Protein AF-A0AAV3F9W1-F1 (afdb_monomer_lite)

Organism: NCBI:txid883064

Structure (mmCIF, N/CA/C/O backbone):
data_AF-A0AAV3F9W1-F1
#
_entry.id   AF-A0AAV3F9W1-F1
#
loop_
_atom_site.group_PDB
_atom_site.id
_atom_site.type_symbol
_atom_site.label_atom_id
_atom_site.label_alt_id
_atom_site.label_comp_id
_atom_site.label_asym_id
_atom_site.label_entity_id
_atom_site.label_seq_id
_atom_site.pdbx_PDB_ins_code
_atom_site.Cartn_x
_atom_site.Cartn_y
_atom_site.Cartn_z
_atom_site.occupancy
_atom_site.B_iso_or_equiv
_atom_site.auth_seq_id
_atom_site.auth_comp_id
_atom_site.auth_asym_id
_atom_site.auth_atom_id
_atom_site.pdbx_PDB_model_num
ATOM 1 N N . MET A 1 1 ? 38.391 -24.115 -49.608 1.00 41.34 1 MET A N 1
ATOM 2 C CA . MET A 1 1 ? 37.403 -23.049 -49.326 1.00 41.34 1 MET A CA 1
ATOM 3 C C . MET A 1 1 ? 37.004 -23.143 -47.860 1.00 41.34 1 MET A C 1
ATOM 5 O O . MET A 1 1 ? 36.520 -24.190 -47.458 1.00 41.34 1 MET A O 1
ATOM 9 N N . LYS A 1 2 ? 37.294 -22.124 -47.039 1.00 36.97 2 LYS A N 1
ATOM 10 C CA . LYS A 1 2 ? 36.934 -22.119 -45.609 1.00 36.97 2 LYS A CA 1
ATOM 11 C C . LYS A 1 2 ? 35.514 -21.570 -45.460 1.00 36.97 2 LYS A C 1
ATOM 13 O O . LYS A 1 2 ? 35.265 -20.429 -45.841 1.00 36.97 2 LYS A O 1
ATOM 18 N N . ALA A 1 3 ? 34.601 -22.390 -44.948 1.00 38.97 3 ALA A N 1
ATOM 19 C CA . ALA A 1 3 ? 33.239 -21.978 -44.635 1.00 38.97 3 ALA A CA 1
ATOM 20 C C . ALA A 1 3 ? 33.272 -20.913 -43.527 1.00 38.97 3 ALA A C 1
ATOM 22 O O . ALA A 1 3 ? 33.813 -21.147 -42.447 1.00 38.97 3 ALA A O 1
ATOM 23 N N . LYS A 1 4 ? 32.727 -19.725 -43.809 1.00 41.62 4 LYS A N 1
ATOM 24 C CA . LYS A 1 4 ? 32.488 -18.696 -42.794 1.00 41.62 4 LYS A CA 1
ATOM 25 C C . LYS A 1 4 ? 31.255 -19.118 -42.000 1.00 41.62 4 LYS A C 1
ATOM 27 O O . LYS A 1 4 ? 30.137 -19.015 -42.496 1.00 41.62 4 LYS A O 1
ATOM 32 N N . ILE A 1 5 ? 31.474 -19.620 -40.789 1.00 45.00 5 ILE A N 1
ATOM 33 C CA . ILE A 1 5 ? 30.410 -19.830 -39.808 1.00 45.00 5 ILE A CA 1
ATOM 34 C C . ILE A 1 5 ? 29.921 -18.439 -39.405 1.00 45.00 5 ILE A C 1
ATOM 36 O O . ILE A 1 5 ? 30.650 -17.662 -38.792 1.00 45.00 5 ILE A O 1
ATOM 40 N N . ASN A 1 6 ? 28.708 -18.108 -39.831 1.00 45.12 6 ASN A N 1
ATOM 41 C CA . ASN A 1 6 ? 28.040 -16.861 -39.505 1.00 45.12 6 ASN A CA 1
ATOM 42 C C . ASN A 1 6 ? 27.376 -17.035 -38.130 1.00 45.12 6 ASN A C 1
ATOM 44 O O . ASN A 1 6 ? 26.173 -17.269 -38.046 1.00 45.12 6 ASN A O 1
ATOM 48 N N . ASP A 1 7 ? 28.171 -16.995 -37.056 1.00 46.53 7 ASP A N 1
ATOM 49 C CA . ASP A 1 7 ? 27.663 -16.987 -35.677 1.00 46.53 7 ASP A CA 1
ATOM 50 C C . ASP A 1 7 ? 27.104 -15.588 -35.370 1.00 46.53 7 ASP A C 1
ATOM 52 O O . ASP A 1 7 ? 27.718 -14.771 -34.686 1.00 46.53 7 ASP A O 1
ATOM 56 N N . LYS A 1 8 ? 25.936 -15.273 -35.943 1.00 46.47 8 LYS A N 1
ATOM 57 C CA . LYS A 1 8 ? 25.097 -14.191 -35.429 1.00 46.47 8 LYS A CA 1
ATOM 58 C C . LYS A 1 8 ? 24.401 -14.724 -34.183 1.00 46.47 8 LYS A C 1
ATOM 60 O O . LYS A 1 8 ? 23.230 -15.095 -34.234 1.00 46.47 8 LYS A O 1
ATOM 65 N N . ARG A 1 9 ? 25.114 -14.726 -33.053 1.00 43.22 9 ARG A N 1
ATOM 66 C CA . ARG A 1 9 ? 24.446 -14.644 -31.753 1.00 43.22 9 ARG A CA 1
ATOM 67 C C . ARG A 1 9 ? 23.691 -13.332 -31.769 1.00 43.22 9 ARG A C 1
ATOM 69 O O . ARG A 1 9 ? 24.277 -12.262 -31.633 1.00 43.22 9 ARG A O 1
ATOM 76 N N . VAL A 1 10 ? 22.397 -13.433 -32.032 1.00 46.06 10 VAL A N 1
ATOM 77 C CA . VAL A 1 10 ? 21.439 -12.382 -31.742 1.00 46.06 10 VAL A CA 1
ATOM 78 C C . VAL A 1 10 ? 21.516 -12.216 -30.231 1.00 46.06 10 VAL A C 1
ATOM 80 O O . VAL A 1 10 ? 20.933 -12.990 -29.477 1.00 46.06 10 VAL A O 1
ATOM 83 N N . SER A 1 11 ? 22.349 -11.279 -29.782 1.00 48.81 11 SER A N 1
ATOM 84 C CA . SER A 1 11 ? 22.253 -10.744 -28.438 1.00 48.81 11 SER A CA 1
ATOM 85 C C . SER A 1 11 ? 20.937 -9.989 -28.411 1.00 48.81 11 SER A C 1
ATOM 87 O O . SER A 1 11 ? 20.885 -8.800 -28.721 1.00 48.81 11 SER A O 1
ATOM 89 N N . ASP A 1 12 ? 19.865 -10.716 -28.114 1.00 47.50 12 ASP A N 1
ATOM 90 C CA . ASP A 1 12 ? 18.577 -10.151 -27.745 1.00 47.50 12 ASP A CA 1
ATOM 91 C C . ASP A 1 12 ? 18.725 -9.545 -26.344 1.00 47.50 12 ASP A C 1
ATOM 93 O O . ASP A 1 12 ? 18.158 -9.984 -25.348 1.00 47.50 12 ASP A O 1
ATOM 97 N N . THR A 1 13 ? 19.610 -8.555 -26.251 1.00 44.34 13 THR A N 1
ATOM 98 C CA . THR A 1 13 ? 19.599 -7.580 -25.182 1.00 44.34 13 THR A CA 1
ATOM 99 C C . THR A 1 13 ? 18.566 -6.566 -25.627 1.00 44.34 13 THR A C 1
ATOM 101 O O . THR A 1 13 ? 18.901 -5.464 -26.050 1.00 44.34 13 THR A O 1
ATOM 104 N N . THR A 1 14 ? 17.296 -6.977 -25.613 1.00 49.44 14 THR A N 1
ATOM 105 C CA . THR A 1 14 ? 16.193 -6.029 -25.583 1.00 49.44 14 THR A CA 1
ATOM 106 C C . THR A 1 14 ? 16.534 -5.112 -24.418 1.00 49.44 14 THR A C 1
ATOM 108 O O . THR A 1 14 ? 16.626 -5.579 -23.277 1.00 49.44 14 THR A O 1
ATOM 111 N N . GLU A 1 15 ? 16.881 -3.861 -24.712 1.00 48.53 15 GLU A N 1
ATOM 112 C CA . GLU A 1 15 ? 17.123 -2.835 -23.710 1.00 48.53 15 GLU A CA 1
ATOM 113 C C . GLU A 1 15 ? 15.870 -2.812 -22.840 1.00 48.53 15 GLU A C 1
ATOM 115 O O . GLU A 1 15 ? 14.829 -2.303 -23.245 1.00 48.53 15 GLU A O 1
ATOM 120 N N . ARG A 1 16 ? 15.909 -3.504 -21.694 1.00 52.09 16 ARG A N 1
ATOM 121 C CA . ARG A 1 16 ? 14.802 -3.486 -20.748 1.00 52.09 16 ARG A CA 1
ATOM 122 C C . ARG A 1 16 ? 14.724 -2.042 -20.311 1.00 52.09 16 ARG A C 1
ATOM 124 O O . ARG A 1 16 ? 15.610 -1.601 -19.575 1.00 52.09 16 ARG A O 1
ATOM 131 N N . GLU A 1 17 ? 13.730 -1.326 -20.826 1.00 51.72 17 GLU A N 1
ATOM 132 C CA . GLU A 1 17 ? 13.435 0.039 -20.426 1.00 51.72 17 GLU A CA 1
ATOM 133 C C . GLU A 1 17 ? 13.555 0.103 -18.907 1.00 51.72 17 GLU A C 1
ATOM 135 O O . GLU A 1 17 ? 12.944 -0.684 -18.174 1.00 51.72 17 GLU A O 1
ATOM 140 N N . VAL A 1 18 ? 14.457 0.965 -18.435 1.00 56.22 18 VAL A N 1
ATOM 141 C CA . VAL A 1 18 ? 14.699 1.147 -17.009 1.00 56.22 18 VAL A CA 1
ATOM 142 C C . VAL A 1 18 ? 13.473 1.857 -16.467 1.00 56.22 18 VAL A C 1
ATOM 144 O O . VAL A 1 18 ? 13.403 3.081 -16.445 1.00 56.22 18 VAL A O 1
ATOM 147 N N . PHE A 1 19 ? 12.471 1.075 -16.086 1.00 68.75 19 PHE A N 1
ATOM 148 C CA . PHE A 1 19 ? 11.196 1.628 -15.684 1.00 68.75 19 PHE A CA 1
ATOM 149 C C . PHE A 1 19 ? 11.230 1.978 -14.198 1.00 68.75 19 PHE A C 1
ATOM 151 O O . PHE A 1 19 ? 10.992 1.148 -13.313 1.00 68.75 19 PHE A O 1
ATOM 158 N N . THR A 1 20 ? 11.591 3.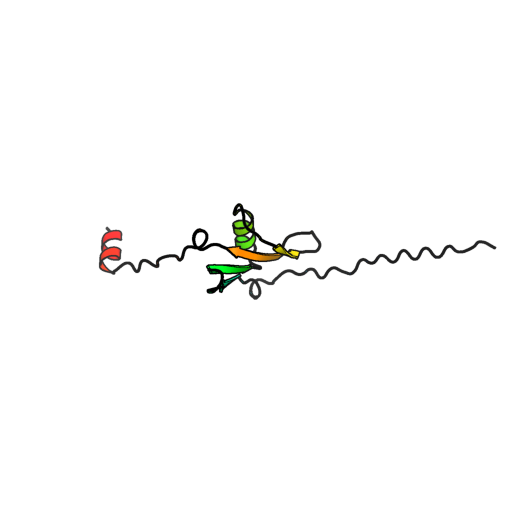231 -13.945 1.00 80.69 20 THR A N 1
ATOM 159 C CA . THR A 1 20 ? 11.583 3.884 -12.639 1.00 80.69 20 THR A CA 1
ATOM 160 C C . THR A 1 20 ? 10.650 5.080 -12.704 1.00 80.69 20 THR A C 1
ATOM 162 O O . THR A 1 20 ? 10.759 5.899 -13.608 1.00 80.69 20 THR A O 1
ATOM 165 N N . TYR A 1 21 ? 9.776 5.197 -11.711 1.00 86.62 21 TYR A N 1
ATOM 166 C CA . TYR A 1 21 ? 8.917 6.361 -11.545 1.00 86.62 21 TYR A CA 1
ATOM 167 C C . TYR A 1 21 ? 9.754 7.556 -11.080 1.00 86.62 21 TYR A C 1
ATOM 169 O O . TYR A 1 21 ? 10.539 7.436 -10.127 1.00 86.62 21 TYR A O 1
ATOM 177 N N . SER A 1 22 ? 9.583 8.702 -11.734 1.00 90.94 22 SER A N 1
ATOM 178 C CA . SER A 1 22 ? 10.040 9.988 -11.203 1.00 90.94 22 SER A CA 1
ATOM 179 C C . SER A 1 22 ? 9.331 10.305 -9.880 1.00 90.94 22 SER A C 1
ATOM 181 O O . SER A 1 22 ? 8.378 9.628 -9.496 1.00 90.94 22 SER A O 1
ATOM 183 N N . GLU A 1 23 ? 9.812 11.301 -9.132 1.00 89.94 23 GLU A N 1
ATOM 184 C CA . GLU A 1 23 ? 9.222 11.625 -7.825 1.00 89.94 23 GLU A CA 1
ATOM 185 C C . GLU A 1 23 ? 7.739 12.004 -7.936 1.00 89.94 23 GLU A C 1
ATOM 187 O O . GLU A 1 23 ? 6.940 11.543 -7.127 1.00 89.94 23 GLU A O 1
ATOM 192 N N . ASP A 1 24 ? 7.370 12.740 -8.985 1.00 92.69 24 ASP A N 1
ATOM 193 C CA . ASP A 1 24 ? 5.995 13.193 -9.218 1.00 92.69 24 ASP A CA 1
ATOM 194 C C . ASP A 1 24 ? 5.061 12.065 -9.689 1.00 92.69 24 ASP A C 1
ATOM 196 O O . ASP A 1 24 ? 3.851 12.134 -9.490 1.00 92.69 24 ASP A O 1
ATOM 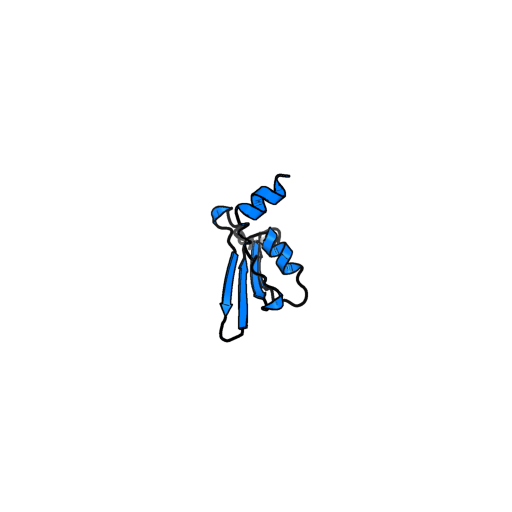200 N N . GLU A 1 25 ? 5.605 11.003 -10.289 1.00 92.50 25 GLU A N 1
ATOM 201 C CA . GLU A 1 25 ? 4.833 9.832 -10.731 1.00 92.50 25 GLU A CA 1
ATOM 202 C C . GLU A 1 25 ? 4.677 8.770 -9.632 1.00 92.50 25 GLU A C 1
ATOM 204 O O . GLU A 1 25 ? 3.932 7.796 -9.789 1.00 92.50 25 GLU A O 1
ATOM 209 N N . LYS A 1 26 ? 5.413 8.897 -8.521 1.00 94.56 26 LYS A N 1
ATOM 210 C CA . LYS A 1 26 ? 5.291 7.963 -7.402 1.00 94.56 26 LYS A CA 1
ATOM 211 C C . LYS A 1 26 ? 3.976 8.199 -6.687 1.00 94.56 26 LYS A C 1
ATOM 213 O O . LYS A 1 26 ? 3.764 9.220 -6.042 1.00 94.56 26 LYS A O 1
ATOM 218 N N . GLU A 1 27 ? 3.128 7.183 -6.690 1.00 96.81 27 GLU A N 1
ATOM 219 C CA . GLU A 1 27 ? 1.832 7.261 -6.037 1.00 96.81 27 GLU A CA 1
ATOM 220 C C . GLU A 1 27 ? 1.475 5.948 -5.333 1.00 96.81 27 GLU A C 1
ATOM 222 O O . GLU A 1 27 ? 2.132 4.904 -5.439 1.00 96.81 27 GLU A O 1
ATOM 227 N N . THR A 1 28 ? 0.436 6.015 -4.510 1.00 96.62 28 THR A N 1
ATOM 228 C CA . THR A 1 28 ? -0.139 4.851 -3.843 1.00 96.62 28 THR A CA 1
ATOM 229 C C . THR A 1 28 ? -1.643 4.944 -3.924 1.00 96.62 28 THR A C 1
ATOM 231 O O . THR A 1 28 ? -2.235 5.902 -3.438 1.00 96.62 28 THR A O 1
ATOM 234 N N . ILE A 1 29 ? -2.246 3.917 -4.508 1.00 96.50 29 ILE A N 1
ATOM 235 C CA . ILE A 1 29 ? -3.682 3.826 -4.723 1.00 96.50 29 ILE A CA 1
ATOM 236 C C . ILE A 1 29 ? -4.230 2.750 -3.790 1.00 96.50 29 ILE A C 1
ATOM 238 O O . ILE A 1 29 ? -3.754 1.611 -3.776 1.00 96.50 29 ILE A O 1
ATOM 242 N N . LEU A 1 30 ? -5.242 3.127 -3.010 1.00 94.81 30 LEU A N 1
ATOM 243 C CA . LEU A 1 30 ? -5.989 2.246 -2.119 1.00 94.81 30 LEU A CA 1
ATOM 244 C C . LEU A 1 30 ? -7.468 2.314 -2.488 1.00 94.81 30 LEU A C 1
ATOM 246 O O . LEU A 1 30 ? -8.149 3.285 -2.171 1.00 94.81 30 LEU A O 1
ATOM 250 N N . ASN A 1 31 ? -7.969 1.260 -3.126 1.00 95.88 31 ASN A N 1
ATOM 251 C CA . ASN A 1 31 ? -9.357 1.172 -3.569 1.00 95.88 31 ASN A CA 1
ATOM 252 C C . ASN A 1 31 ? -10.095 0.112 -2.756 1.00 95.88 31 ASN A C 1
ATOM 254 O O . ASN A 1 31 ? -9.737 -1.067 -2.797 1.00 95.88 31 ASN A O 1
ATOM 258 N N . PHE A 1 32 ? -11.138 0.507 -2.029 1.00 95.44 32 PHE A N 1
ATOM 259 C CA . PHE A 1 32 ? -11.944 -0.447 -1.276 1.00 95.44 32 PHE A CA 1
ATOM 260 C C . PHE A 1 32 ? -12.916 -1.196 -2.193 1.00 95.44 32 PHE A C 1
ATOM 262 O O . PHE A 1 32 ? -13.832 -0.607 -2.766 1.00 95.44 32 PHE A O 1
ATOM 269 N N . ASP A 1 33 ? -12.748 -2.512 -2.295 1.00 95.25 33 ASP A N 1
ATOM 270 C CA . ASP A 1 33 ? -13.715 -3.406 -2.922 1.00 95.25 33 ASP A CA 1
ATOM 271 C C . ASP A 1 33 ? -14.810 -3.754 -1.910 1.00 95.25 33 ASP A C 1
ATOM 273 O O . ASP A 1 33 ? -14.645 -4.604 -1.027 1.00 95.25 33 ASP A O 1
ATOM 277 N N . TYR A 1 34 ? -15.962 -3.099 -2.057 1.00 95.56 34 TYR A N 1
ATOM 278 C CA . TYR A 1 34 ? -17.103 -3.308 -1.173 1.00 95.56 34 TYR A CA 1
ATOM 279 C C . TYR A 1 34 ? -17.674 -4.730 -1.243 1.00 95.56 34 TYR A C 1
ATOM 281 O O . TYR A 1 34 ? -18.209 -5.210 -0.239 1.00 95.56 34 TYR A O 1
ATOM 289 N N . ARG A 1 35 ? -17.582 -5.402 -2.398 1.00 96.56 35 ARG A N 1
ATOM 290 C CA . ARG A 1 35 ? -18.141 -6.744 -2.602 1.00 96.56 35 ARG A CA 1
ATOM 291 C C . ARG A 1 35 ? -17.319 -7.782 -1.850 1.00 96.56 35 ARG A C 1
ATOM 293 O O . ARG A 1 35 ? -17.884 -8.597 -1.129 1.00 96.56 35 ARG A O 1
ATOM 300 N N . ASN A 1 36 ? -15.999 -7.719 -1.995 1.00 93.56 36 ASN A N 1
ATOM 301 C CA . ASN A 1 36 ? -15.079 -8.683 -1.391 1.00 93.56 36 ASN A CA 1
ATOM 302 C C . ASN A 1 36 ? -14.574 -8.259 -0.001 1.00 93.56 36 ASN A C 1
ATOM 304 O O . ASN A 1 36 ? -13.904 -9.042 0.668 1.00 93.56 36 ASN A O 1
ATOM 308 N N . LYS A 1 37 ? -14.903 -7.039 0.451 1.00 93.69 37 LYS A N 1
ATOM 309 C CA . LYS A 1 37 ? -14.465 -6.452 1.732 1.00 93.69 37 LYS A CA 1
ATOM 310 C C . LYS A 1 37 ? -12.940 -6.410 1.881 1.00 93.69 37 LYS A C 1
ATOM 312 O O . LYS A 1 37 ? -12.402 -6.630 2.967 1.00 93.69 37 LYS A O 1
ATOM 317 N N . VAL A 1 38 ? -12.246 -6.096 0.791 1.00 94.19 38 VAL A N 1
ATOM 318 C CA . VAL A 1 38 ? -10.781 -5.977 0.742 1.00 94.19 38 VAL A CA 1
ATOM 319 C C . VAL A 1 38 ? -10.365 -4.623 0.187 1.00 94.19 38 VAL A C 1
ATOM 321 O O . VAL A 1 38 ? -11.112 -3.971 -0.535 1.00 94.19 38 VAL A O 1
ATOM 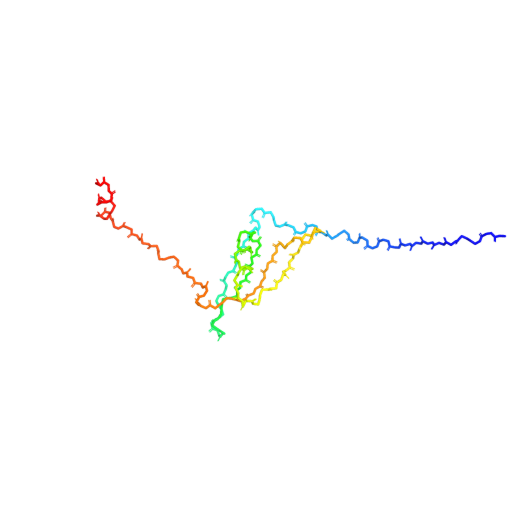324 N N . TRP A 1 39 ? -9.150 -4.206 0.510 1.00 95.00 39 TRP A N 1
ATOM 325 C CA . TRP A 1 39 ? -8.508 -3.040 -0.079 1.00 95.00 39 TRP A CA 1
ATOM 326 C C . TRP A 1 39 ? -7.579 -3.491 -1.195 1.00 95.00 39 TRP A C 1
ATOM 328 O O . TRP A 1 39 ? -6.582 -4.160 -0.932 1.00 95.00 39 TRP A O 1
ATOM 338 N N . ASN A 1 40 ? -7.892 -3.121 -2.430 1.00 95.06 40 ASN A N 1
ATOM 339 C CA . ASN A 1 40 ? -6.987 -3.279 -3.556 1.00 95.06 40 ASN A CA 1
ATOM 340 C C . ASN A 1 40 ? -5.910 -2.203 -3.465 1.00 95.06 40 ASN A C 1
ATOM 342 O O . ASN A 1 40 ? -6.214 -1.012 -3.389 1.00 95.06 40 ASN A O 1
ATOM 346 N N . VAL A 1 41 ? -4.658 -2.641 -3.455 1.00 95.44 41 VAL A N 1
ATOM 347 C CA . VAL A 1 41 ? -3.493 -1.779 -3.292 1.00 95.44 41 VAL A CA 1
ATOM 348 C C . VAL A 1 41 ? -2.654 -1.838 -4.542 1.00 95.44 41 VAL A C 1
ATOM 350 O O . VAL A 1 41 ? -2.344 -2.922 -5.040 1.00 95.44 41 VAL A O 1
ATOM 353 N N . TRP A 1 42 ? -2.220 -0.672 -4.987 1.00 96.50 42 TRP A N 1
ATOM 354 C CA . TRP A 1 42 ? -1.129 -0.524 -5.929 1.00 96.50 42 TRP A CA 1
ATOM 355 C C . TRP A 1 42 ? -0.195 0.573 -5.422 1.00 96.50 42 TRP A C 1
ATOM 357 O O . TRP A 1 42 ? -0.653 1.580 -4.881 1.00 96.50 42 TRP A O 1
ATOM 367 N N . THR A 1 43 ? 1.116 0.376 -5.537 1.00 96.69 43 THR A N 1
ATOM 368 C CA . THR A 1 43 ? 2.082 1.408 -5.150 1.00 96.69 43 THR A CA 1
ATOM 369 C C . THR A 1 43 ? 3.374 1.304 -5.942 1.00 96.69 43 THR A C 1
ATOM 371 O O . THR A 1 43 ? 3.904 0.207 -6.139 1.00 96.69 43 THR A O 1
ATOM 374 N N . SER A 1 44 ? 3.892 2.464 -6.335 1.00 96.00 44 SER A N 1
ATOM 375 C CA . SER A 1 44 ? 5.252 2.667 -6.841 1.00 96.00 44 SER A CA 1
ATOM 376 C C . SER A 1 44 ? 6.177 3.329 -5.809 1.00 96.00 44 SER A C 1
ATOM 378 O O . SER A 1 44 ? 7.366 3.525 -6.055 1.00 96.00 44 SER A O 1
ATOM 380 N 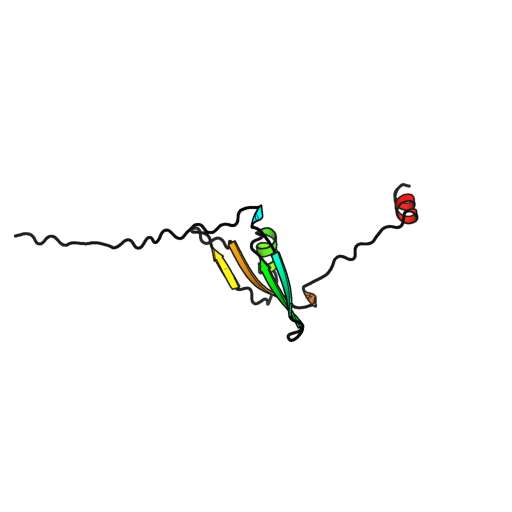N . VAL A 1 45 ? 5.660 3.655 -4.618 1.00 95.88 45 VAL A N 1
ATOM 381 C CA . VAL A 1 45 ? 6.404 4.361 -3.566 1.00 95.88 45 VAL A CA 1
ATOM 382 C C . VAL A 1 45 ? 7.338 3.384 -2.829 1.00 95.88 45 VAL A C 1
ATOM 384 O O . VAL A 1 45 ? 6.855 2.476 -2.140 1.00 95.88 45 VAL A O 1
ATOM 387 N N . PRO A 1 46 ? 8.676 3.574 -2.861 1.00 93.94 46 PRO A N 1
ATOM 388 C CA . PRO A 1 46 ? 9.633 2.596 -2.323 1.00 93.94 46 PRO A CA 1
ATOM 389 C C . PRO A 1 46 ? 9.459 2.277 -0.831 1.00 93.94 46 PRO A C 1
ATOM 391 O O . PRO A 1 46 ? 9.585 1.126 -0.395 1.00 93.94 46 PRO A O 1
ATOM 394 N N . THR A 1 47 ? 9.133 3.289 -0.025 1.00 95.19 47 THR A N 1
ATOM 395 C CA . THR A 1 47 ? 8.919 3.120 1.420 1.00 95.19 47 THR A CA 1
ATOM 396 C C . THR A 1 47 ? 7.658 2.305 1.714 1.00 95.19 47 THR A C 1
ATOM 398 O O . THR A 1 47 ? 7.643 1.524 2.669 1.00 95.19 47 THR A O 1
ATOM 401 N N . HIS A 1 48 ? 6.617 2.431 0.886 1.00 94.88 48 HIS A N 1
ATOM 402 C CA . HIS A 1 48 ? 5.387 1.651 0.998 1.00 94.88 48 HIS A CA 1
ATOM 403 C C . HIS A 1 48 ? 5.605 0.215 0.529 1.00 94.88 48 HIS A C 1
ATOM 405 O O . HIS A 1 48 ? 5.243 -0.702 1.263 1.00 94.88 48 HIS A O 1
ATOM 411 N N . ILE A 1 49 ? 6.289 0.008 -0.603 1.00 94.75 49 ILE A N 1
ATOM 412 C CA . ILE A 1 49 ? 6.692 -1.324 -1.087 1.00 94.75 49 ILE A CA 1
ATOM 413 C C . ILE A 1 49 ? 7.417 -2.090 0.026 1.00 94.75 49 ILE A C 1
ATOM 415 O O . ILE A 1 49 ? 7.022 -3.195 0.395 1.00 94.75 49 ILE A O 1
ATOM 419 N N . THR A 1 50 ? 8.420 -1.459 0.641 1.00 93.25 50 THR A N 1
ATOM 420 C CA . THR A 1 50 ? 9.206 -2.067 1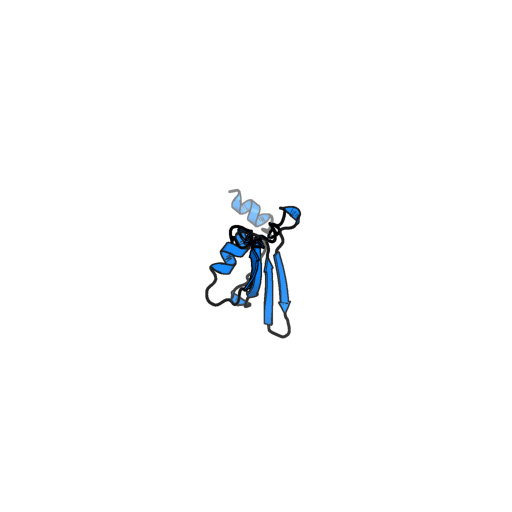.723 1.00 93.25 50 THR A CA 1
ATOM 421 C C . THR A 1 50 ? 8.344 -2.457 2.927 1.00 93.25 50 THR A C 1
ATOM 423 O O . THR A 1 50 ? 8.557 -3.512 3.523 1.00 93.25 50 THR A O 1
ATOM 426 N N . LYS A 1 51 ? 7.374 -1.621 3.318 1.00 92.19 51 LYS A N 1
ATOM 427 C CA . LYS A 1 51 ? 6.461 -1.917 4.436 1.00 92.19 51 LYS A CA 1
ATOM 428 C C . LYS A 1 51 ? 5.496 -3.050 4.093 1.00 92.19 51 LYS A C 1
ATOM 430 O O . LYS A 1 51 ? 5.306 -3.946 4.909 1.00 92.19 51 LYS A O 1
ATOM 435 N N . LEU A 1 52 ? 4.912 -3.019 2.899 1.00 92.56 52 LEU A N 1
ATOM 436 C CA . LEU A 1 52 ? 3.907 -3.984 2.460 1.00 92.56 52 LEU A CA 1
ATOM 437 C C . LEU A 1 52 ? 4.499 -5.382 2.267 1.00 92.56 52 LEU A C 1
ATOM 439 O O . LEU A 1 52 ? 3.885 -6.354 2.697 1.00 92.56 52 LEU A O 1
ATOM 443 N N . LEU A 1 53 ? 5.717 -5.490 1.729 1.00 89.50 53 LEU A N 1
ATOM 444 C CA . LEU A 1 53 ? 6.421 -6.771 1.590 1.00 89.50 53 LEU A CA 1
ATOM 445 C C . LEU A 1 53 ? 6.810 -7.403 2.938 1.00 89.50 53 LEU A C 1
ATOM 447 O O . LEU A 1 53 ? 7.004 -8.613 3.015 1.00 89.50 53 LEU A O 1
ATOM 451 N N . LYS A 1 54 ? 6.903 -6.612 4.016 1.00 90.44 54 LYS A N 1
ATOM 452 C CA . LYS A 1 54 ? 7.135 -7.128 5.378 1.00 90.44 54 LYS A CA 1
ATOM 453 C C . LYS A 1 54 ? 5.873 -7.697 6.026 1.00 90.44 54 LYS A C 1
ATOM 455 O O . LYS A 1 54 ? 5.974 -8.383 7.046 1.00 90.44 54 LYS A O 1
ATOM 460 N N . LEU A 1 55 ? 4.690 -7.406 5.483 1.00 86.88 55 LEU A N 1
ATOM 461 C CA . LEU A 1 55 ? 3.443 -7.946 6.010 1.00 86.88 55 LEU A CA 1
ATOM 462 C C . LEU A 1 55 ? 3.362 -9.442 5.690 1.00 86.88 55 LEU A C 1
ATOM 464 O O . LEU A 1 55 ? 3.401 -9.854 4.533 1.00 86.88 55 LEU A O 1
ATOM 468 N N . LYS A 1 56 ? 3.222 -10.267 6.730 1.00 72.69 56 LYS A N 1
ATOM 469 C CA . LYS A 1 56 ? 3.031 -11.712 6.571 1.00 72.69 56 LYS A CA 1
ATOM 470 C C . LYS A 1 56 ? 1.657 -11.999 5.944 1.00 72.69 56 LYS A C 1
ATOM 472 O O . LYS A 1 56 ? 0.679 -11.337 6.285 1.00 72.69 56 LYS A O 1
ATOM 477 N N . ASN A 1 57 ? 1.586 -13.033 5.101 1.00 68.44 57 ASN A N 1
ATOM 478 C CA . ASN A 1 57 ? 0.352 -13.605 4.533 1.00 68.44 57 ASN A CA 1
ATOM 479 C C . ASN A 1 57 ? -0.429 -12.717 3.542 1.00 68.44 57 ASN A C 1
ATOM 481 O O . ASN A 1 57 ? -1.654 -12.819 3.478 1.00 68.44 57 ASN A O 1
ATOM 485 N N . ASN A 1 58 ? 0.253 -11.878 2.757 1.00 70.56 58 ASN A N 1
ATOM 486 C CA . ASN A 1 58 ? -0.390 -11.065 1.722 1.00 70.56 58 ASN A CA 1
ATOM 487 C C . ASN A 1 58 ? -0.013 -11.502 0.306 1.00 70.56 58 ASN A C 1
ATOM 489 O O . ASN A 1 58 ? 1.133 -11.847 0.026 1.00 70.56 58 ASN A O 1
ATOM 493 N N . ASN A 1 59 ? -0.986 -11.411 -0.598 1.00 79.56 59 ASN A N 1
ATOM 494 C CA . ASN A 1 59 ? -0.840 -11.747 -2.012 1.00 79.56 59 ASN A CA 1
ATOM 495 C C . ASN A 1 59 ? -0.349 -10.524 -2.799 1.00 79.56 59 ASN A C 1
ATOM 497 O O . ASN A 1 59 ? -1.082 -9.972 -3.622 1.00 79.56 59 ASN A O 1
ATOM 501 N N . PHE A 1 60 ? 0.865 -10.055 -2.500 1.00 89.81 60 PHE A N 1
ATOM 502 C CA . PHE A 1 60 ? 1.497 -9.002 -3.292 1.00 89.81 60 PHE A CA 1
ATOM 503 C C . PHE A 1 60 ? 2.209 -9.595 -4.502 1.00 89.81 60 PHE A C 1
ATOM 505 O O . PHE A 1 60 ? 2.997 -10.530 -4.392 1.00 89.81 60 PHE A O 1
ATOM 512 N N . ILE A 1 61 ? 1.927 -9.016 -5.660 1.00 91.75 61 ILE A N 1
ATOM 513 C CA . ILE A 1 61 ? 2.516 -9.353 -6.945 1.00 91.75 61 ILE A CA 1
ATOM 514 C C . ILE A 1 61 ? 3.386 -8.171 -7.359 1.00 91.75 61 ILE A C 1
ATOM 516 O O . ILE A 1 61 ? 2.951 -7.017 -7.301 1.00 91.75 61 ILE A O 1
ATOM 520 N N . VAL A 1 62 ? 4.612 -8.462 -7.780 1.00 91.06 62 VAL A N 1
ATOM 521 C CA . VAL A 1 62 ? 5.510 -7.466 -8.367 1.00 91.06 62 VAL A CA 1
ATOM 522 C C . VAL A 1 62 ? 4.922 -7.004 -9.699 1.00 91.06 62 VAL A C 1
ATOM 524 O O . VAL A 1 62 ? 4.592 -7.829 -10.547 1.00 91.06 62 VAL A O 1
ATOM 527 N N . GLY A 1 63 ? 4.746 -5.694 -9.861 1.00 86.38 63 GLY A N 1
ATOM 528 C CA . GLY A 1 63 ? 4.258 -5.098 -11.102 1.00 86.38 63 GLY A CA 1
ATOM 529 C C . GLY A 1 63 ? 5.397 -4.882 -12.090 1.00 86.38 63 GLY A C 1
ATOM 530 O O . GLY A 1 63 ? 5.419 -5.480 -13.161 1.00 86.38 63 GLY A O 1
ATOM 531 N N . THR A 1 64 ? 6.359 -4.051 -11.700 1.00 87.00 64 THR A N 1
ATOM 532 C CA . THR A 1 64 ? 7.501 -3.646 -12.529 1.00 87.00 64 THR A CA 1
ATOM 533 C C . THR A 1 64 ? 8.807 -3.769 -11.750 1.00 87.00 64 THR A C 1
ATOM 535 O O . THR A 1 64 ? 8.822 -3.699 -10.515 1.00 87.00 64 THR A O 1
ATOM 538 N N . VAL A 1 65 ? 9.909 -3.960 -12.476 1.00 87.31 65 VAL A N 1
ATOM 539 C CA . VAL A 1 65 ? 11.266 -4.061 -11.926 1.00 87.31 65 VAL A CA 1
ATOM 540 C C . VAL A 1 65 ? 12.246 -3.233 -12.751 1.00 87.31 65 VAL A C 1
ATOM 542 O O . VAL A 1 65 ? 12.029 -3.014 -13.941 1.00 87.31 65 VAL A O 1
ATOM 545 N N . THR A 1 66 ? 13.346 -2.808 -12.136 1.00 86.31 66 THR A N 1
ATOM 546 C CA . THR A 1 66 ? 14.491 -2.228 -12.842 1.00 86.31 66 THR A CA 1
ATOM 547 C C . THR A 1 66 ? 15.276 -3.302 -13.601 1.00 86.31 66 THR A C 1
ATOM 549 O O . THR A 1 66 ? 15.140 -4.506 -13.369 1.00 86.31 66 THR A O 1
ATOM 552 N N . ASN A 1 67 ? 16.205 -2.861 -14.447 1.00 79.62 67 ASN A N 1
ATOM 553 C CA . ASN A 1 67 ? 17.223 -3.711 -15.069 1.00 79.62 67 ASN A CA 1
ATOM 554 C C . ASN A 1 67 ? 18.120 -4.455 -14.055 1.00 79.62 67 ASN A C 1
ATOM 556 O O . ASN A 1 67 ? 18.597 -5.547 -14.352 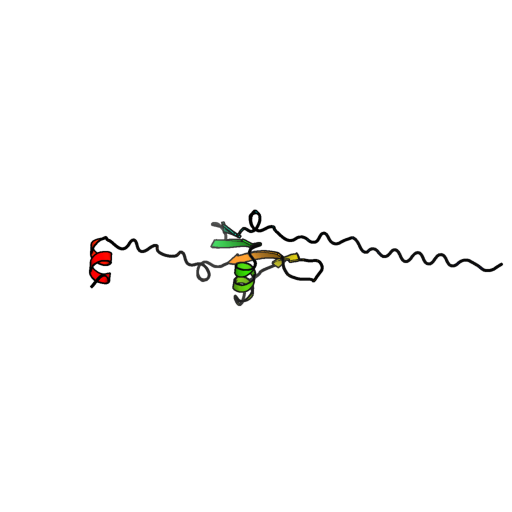1.00 79.62 67 ASN A O 1
ATOM 560 N N . THR A 1 68 ? 18.320 -3.895 -12.859 1.00 83.88 68 THR A N 1
ATOM 561 C CA . THR A 1 68 ? 19.047 -4.525 -11.744 1.00 83.88 68 THR A CA 1
ATOM 562 C C . THR A 1 68 ? 18.190 -5.503 -10.932 1.00 83.88 68 THR A C 1
ATOM 564 O O . THR A 1 68 ? 18.690 -6.113 -9.990 1.00 83.88 68 THR A O 1
ATOM 567 N N . GLY A 1 69 ? 16.910 -5.670 -11.285 1.00 83.00 69 GLY A N 1
ATOM 568 C CA . GLY A 1 69 ? 15.970 -6.550 -10.590 1.00 83.00 69 GLY A CA 1
ATOM 569 C C . GLY A 1 69 ? 15.337 -5.934 -9.340 1.00 83.00 69 GLY A C 1
ATOM 570 O O . GLY A 1 69 ? 14.670 -6.641 -8.585 1.00 83.00 69 GLY A O 1
ATOM 571 N N . ALA A 1 70 ? 15.518 -4.632 -9.103 1.00 88.44 70 ALA A N 1
ATOM 572 C CA . ALA A 1 70 ? 14.871 -3.942 -7.995 1.00 88.44 70 ALA A CA 1
ATOM 573 C C . ALA A 1 70 ? 13.386 -3.709 -8.306 1.00 88.44 70 ALA A C 1
ATOM 575 O O . ALA A 1 70 ? 13.032 -3.278 -9.399 1.00 88.44 70 ALA A O 1
ATOM 576 N N . ILE A 1 71 ? 12.510 -3.981 -7.341 1.00 91.75 71 ILE A N 1
ATOM 577 C CA . ILE A 1 71 ? 11.060 -3.806 -7.491 1.00 91.75 71 ILE A CA 1
ATOM 578 C C . ILE A 1 71 ? 10.726 -2.313 -7.569 1.00 91.75 71 ILE A C 1
ATOM 580 O O . ILE A 1 71 ? 11.085 -1.560 -6.664 1.00 91.75 71 ILE A O 1
ATOM 584 N N . THR A 1 72 ? 10.000 -1.899 -8.611 1.00 93.50 72 THR A N 1
ATOM 585 C CA . THR A 1 72 ? 9.557 -0.504 -8.795 1.00 93.50 72 THR A CA 1
ATOM 586 C C . THR A 1 72 ? 8.062 -0.308 -8.596 1.00 93.50 72 THR A C 1
ATOM 588 O O . THR A 1 72 ? 7.633 0.809 -8.332 1.00 93.50 72 THR A O 1
ATOM 591 N N . SER A 1 73 ? 7.265 -1.377 -8.632 1.00 95.56 73 SER A N 1
ATOM 592 C CA . SER A 1 73 ? 5.870 -1.334 -8.189 1.00 95.56 73 SER A CA 1
ATOM 593 C C . SER A 1 73 ? 5.383 -2.689 -7.688 1.00 95.56 73 SER A C 1
ATOM 595 O O . SER A 1 73 ? 5.886 -3.744 -8.089 1.00 95.56 73 SER A O 1
ATOM 597 N N . ILE A 1 74 ? 4.370 -2.668 -6.824 1.00 95.56 74 ILE A N 1
ATOM 598 C CA . ILE A 1 74 ? 3.637 -3.864 -6.400 1.00 95.56 74 ILE A CA 1
ATOM 599 C C . ILE A 1 74 ? 2.133 -3.616 -6.453 1.00 95.56 74 ILE A C 1
ATOM 601 O O . ILE A 1 74 ? 1.665 -2.485 -6.307 1.00 95.56 74 ILE A O 1
ATOM 605 N N . LYS A 1 75 ? 1.370 -4.699 -6.590 1.00 95.88 75 LYS A N 1
ATOM 606 C CA . LYS A 1 75 ? -0.085 -4.706 -6.432 1.00 95.88 75 LYS A CA 1
ATOM 607 C C . LYS A 1 75 ? -0.539 -5.878 -5.583 1.00 95.88 75 LYS A C 1
ATOM 609 O O . LYS A 1 75 ? 0.104 -6.921 -5.583 1.00 95.88 75 LYS A O 1
ATOM 614 N N . GLY A 1 76 ? -1.644 -5.737 -4.874 1.00 94.38 76 GLY A N 1
ATOM 615 C CA . GLY A 1 76 ? -2.183 -6.820 -4.061 1.00 94.38 76 GLY A CA 1
ATOM 616 C C . GLY A 1 76 ? -3.431 -6.405 -3.308 1.00 94.38 76 GLY A C 1
ATOM 617 O O . GLY A 1 76 ? -4.073 -5.411 -3.642 1.00 94.38 76 GLY A O 1
ATOM 618 N N . THR A 1 77 ? -3.761 -7.169 -2.274 1.00 94.44 77 THR A N 1
ATOM 619 C CA . THR A 1 77 ? -4.942 -6.926 -1.444 1.00 94.44 77 THR A CA 1
ATOM 620 C C . THR A 1 77 ? -4.571 -6.852 0.027 1.00 94.44 77 THR A C 1
ATOM 622 O O . THR A 1 77 ? -3.801 -7.685 0.509 1.00 94.44 77 THR A O 1
ATOM 625 N N . LEU A 1 78 ? -5.177 -5.915 0.749 1.00 93.19 78 LEU A N 1
ATOM 626 C CA . LEU A 1 78 ? -5.123 -5.811 2.203 1.00 93.19 78 LEU A CA 1
ATOM 627 C C . LEU A 1 78 ? -6.496 -6.088 2.816 1.00 93.19 78 LEU A C 1
ATOM 629 O O . LEU A 1 78 ? -7.541 -5.742 2.263 1.00 93.19 78 LEU A O 1
ATOM 633 N N . ARG A 1 79 ? -6.492 -6.704 3.994 1.00 90.81 79 ARG A N 1
ATOM 634 C CA . ARG A 1 79 ? -7.678 -6.909 4.830 1.00 90.81 79 ARG A CA 1
ATOM 635 C C . ARG A 1 79 ? -7.934 -5.683 5.703 1.00 90.81 79 ARG A C 1
ATOM 637 O O . ARG A 1 79 ? -7.024 -4.909 5.990 1.00 90.81 79 ARG A O 1
ATOM 644 N N . ALA A 1 80 ? -9.167 -5.540 6.185 1.00 86.56 80 ALA A N 1
ATOM 645 C CA . ALA A 1 80 ? -9.570 -4.410 7.026 1.00 86.56 80 ALA A CA 1
ATOM 646 C C . ALA A 1 80 ? -8.706 -4.247 8.292 1.00 86.56 80 ALA A C 1
ATOM 648 O O . ALA A 1 80 ? -8.411 -3.130 8.685 1.00 86.56 80 ALA A O 1
ATOM 649 N N . ASN A 1 81 ? -8.233 -5.343 8.893 1.00 87.19 81 ASN A N 1
ATOM 650 C CA . ASN A 1 81 ? -7.363 -5.301 10.074 1.00 87.19 81 ASN A CA 1
ATOM 651 C C . ASN A 1 81 ? -5.913 -4.863 9.780 1.00 87.19 81 ASN A C 1
ATOM 653 O O . ASN A 1 81 ? -5.141 -4.668 10.713 1.00 87.19 81 ASN A O 1
ATOM 657 N N . GLN A 1 82 ? -5.525 -4.753 8.507 1.00 88.88 82 GLN A N 1
ATOM 658 C CA . GLN A 1 82 ? -4.195 -4.306 8.075 1.00 88.88 82 GLN A CA 1
ATOM 659 C C . GLN A 1 82 ? -4.178 -2.824 7.680 1.00 88.88 82 GLN A C 1
ATOM 661 O O . GLN A 1 82 ? -3.114 -2.284 7.387 1.00 88.88 82 GLN A O 1
ATOM 666 N N . ILE A 1 83 ? -5.345 -2.176 7.666 1.00 87.81 83 ILE A N 1
ATOM 667 C CA . ILE A 1 83 ? -5.509 -0.754 7.387 1.00 87.81 83 ILE A CA 1
ATOM 668 C C . ILE A 1 83 ? -6.007 -0.078 8.657 1.00 87.81 83 ILE A C 1
ATOM 670 O O . ILE A 1 83 ? -6.981 -0.509 9.269 1.00 87.81 83 ILE A O 1
ATOM 674 N N . SER A 1 84 ? -5.361 1.018 9.029 1.00 86.50 84 SER A N 1
ATOM 675 C CA . SER A 1 84 ? -5.895 1.948 10.011 1.00 86.50 84 SER A CA 1
ATOM 676 C C . SER A 1 84 ? -5.909 3.343 9.412 1.00 86.50 84 SER A C 1
ATOM 678 O O . SER A 1 84 ? -4.974 3.761 8.727 1.00 86.50 84 SER A O 1
ATOM 680 N N . PHE A 1 85 ? -6.991 4.064 9.671 1.00 85.19 85 PHE A N 1
ATOM 681 C CA . PHE A 1 85 ? -7.049 5.488 9.400 1.00 85.19 85 PHE A CA 1
ATOM 682 C C . PHE A 1 85 ? -6.560 6.213 10.640 1.00 85.19 85 PHE A C 1
ATOM 684 O O . PHE A 1 85 ? -6.923 5.867 11.768 1.00 85.19 85 PHE A O 1
ATOM 691 N N . ARG A 1 86 ? -5.692 7.203 10.442 1.00 82.69 86 ARG A N 1
ATOM 692 C CA . ARG A 1 86 ? -5.275 8.055 11.545 1.00 82.69 86 ARG A CA 1
ATOM 693 C C . ARG A 1 86 ? -6.482 8.892 11.949 1.00 82.69 86 ARG A C 1
ATOM 695 O O . ARG A 1 86 ? -6.938 9.713 11.161 1.00 82.69 86 ARG A O 1
ATOM 702 N N . ASN A 1 87 ? -6.968 8.701 13.171 1.00 78.69 87 ASN A N 1
ATOM 703 C CA . ASN A 1 87 ? -7.896 9.651 13.764 1.00 78.69 87 ASN A CA 1
ATOM 704 C C . ASN A 1 87 ? -7.127 10.958 13.948 1.00 78.69 87 ASN A C 1
ATOM 706 O O . ASN A 1 87 ? -6.175 11.018 14.731 1.00 78.69 87 ASN A O 1
ATOM 710 N N . ILE A 1 88 ? -7.480 11.975 13.168 1.00 76.19 88 ILE A N 1
ATOM 711 C CA . ILE A 1 88 ? -6.963 13.321 13.377 1.00 76.19 88 ILE A CA 1
ATOM 712 C C . ILE A 1 88 ? -7.630 13.802 14.661 1.00 76.19 88 ILE A C 1
ATOM 714 O O . ILE A 1 88 ? -8.818 14.105 14.679 1.00 76.19 88 ILE A O 1
ATOM 718 N N . ILE A 1 89 ? -6.882 13.772 15.762 1.00 72.56 89 ILE A N 1
ATOM 719 C CA . ILE A 1 89 ? -7.322 14.402 17.001 1.00 72.56 89 ILE A CA 1
ATOM 720 C C . ILE A 1 89 ? -7.137 15.898 16.775 1.00 72.56 89 ILE A C 1
ATOM 722 O O . ILE A 1 89 ? -6.018 16.407 16.859 1.00 72.56 89 ILE A O 1
ATOM 726 N N . GLU A 1 90 ? -8.216 16.596 16.440 1.00 72.50 90 GLU A N 1
ATOM 727 C CA . GLU A 1 90 ? -8.241 18.048 16.559 1.00 72.50 90 GLU A CA 1
ATOM 728 C C . GLU A 1 90 ? -8.160 18.377 18.050 1.00 72.50 90 GLU A C 1
ATOM 730 O O . GLU A 1 90 ? -9.106 18.183 18.812 1.00 72.50 90 GLU A O 1
ATOM 735 N N . LEU A 1 91 ? -6.973 18.790 18.495 1.00 70.94 91 LEU A N 1
ATOM 736 C CA . LEU A 1 91 ? -6.794 19.322 19.839 1.00 70.94 91 LEU A CA 1
ATOM 737 C C . LEU A 1 91 ? -7.622 20.604 19.925 1.00 70.94 91 LEU A C 1
ATOM 739 O O . LEU A 1 91 ? -7.332 21.561 19.201 1.00 70.94 91 LEU A O 1
ATOM 743 N N . SER A 1 92 ? -8.629 20.621 20.801 1.00 75.31 92 SER A N 1
ATOM 744 C CA . SER A 1 92 ? -9.314 21.861 21.165 1.00 75.31 92 SER A CA 1
ATOM 745 C C . SER A 1 92 ? -8.292 22.885 21.667 1.00 75.31 92 SER A C 1
ATOM 747 O O . SER A 1 92 ? -7.227 22.519 22.178 1.00 75.31 92 SER A O 1
ATOM 749 N N . GLU A 1 93 ? -8.596 24.175 21.523 1.00 78.94 93 GLU A N 1
ATOM 750 C CA . GLU A 1 93 ? -7.698 25.241 21.990 1.00 78.94 93 GLU A CA 1
ATOM 751 C C . GLU A 1 93 ? -7.389 25.113 23.492 1.00 78.94 93 GLU A C 1
ATOM 753 O O . GLU A 1 93 ? -6.232 25.245 23.885 1.00 78.94 93 GLU A O 1
ATOM 758 N N . GLU A 1 94 ? -8.367 24.693 24.302 1.00 75.69 94 GLU A N 1
ATOM 759 C CA . GLU A 1 94 ? -8.172 24.373 25.726 1.00 75.69 94 GLU A CA 1
ATOM 760 C C . GLU A 1 94 ? -7.076 23.316 25.938 1.00 75.69 94 GLU A C 1
ATOM 762 O O . GLU A 1 94 ? -6.179 23.491 26.763 1.00 75.69 94 GLU A O 1
ATOM 767 N N . ARG A 1 95 ? -7.071 22.238 25.141 1.00 73.06 95 ARG A N 1
ATOM 768 C CA . ARG A 1 95 ? -6.062 21.177 25.266 1.00 73.06 95 ARG A CA 1
ATOM 769 C C . ARG A 1 95 ? -4.675 21.631 24.804 1.00 73.06 95 ARG A C 1
ATOM 771 O O . ARG A 1 95 ? -3.668 21.132 25.308 1.00 73.06 95 ARG A O 1
ATOM 778 N N . LYS A 1 96 ? -4.600 22.571 23.855 1.00 79.06 96 LYS A N 1
ATOM 779 C CA . LYS A 1 96 ? -3.333 23.194 23.436 1.00 79.06 96 LYS A CA 1
ATOM 780 C C . LYS A 1 96 ? -2.770 24.114 24.519 1.00 79.06 96 LYS A C 1
ATOM 782 O O . LYS A 1 96 ? -1.551 24.185 24.652 1.00 79.06 96 LYS A O 1
ATOM 787 N N . GLU A 1 97 ? -3.618 24.804 25.278 1.00 78.31 97 GLU A N 1
ATOM 788 C CA . GLU A 1 97 ? -3.194 25.634 26.412 1.00 78.31 97 GLU A CA 1
ATOM 789 C C . GLU A 1 97 ? -2.713 24.796 27.602 1.00 78.31 97 GLU A C 1
ATOM 791 O O . GLU A 1 97 ? -1.691 25.131 28.200 1.00 78.31 97 GLU A O 1
ATOM 796 N N . GLU A 1 98 ? -3.361 23.665 27.895 1.00 76.50 98 GLU A N 1
ATOM 797 C CA . GLU A 1 98 ? -2.906 22.730 28.937 1.00 76.50 98 GLU A CA 1
ATOM 798 C C . GLU A 1 98 ? -1.515 22.145 28.654 1.00 76.50 98 GLU A C 1
ATOM 800 O O . GLU A 1 98 ? -0.740 21.928 29.580 1.00 76.50 98 GLU A O 1
ATOM 805 N N . LEU A 1 99 ? -1.183 21.914 27.380 1.00 74.81 99 LEU A N 1
ATOM 806 C CA . LEU A 1 99 ? 0.118 21.385 26.951 1.00 74.81 99 LEU A CA 1
ATOM 807 C C . LEU A 1 99 ? 1.239 22.441 26.916 1.00 74.81 99 LEU A C 1
ATOM 809 O O . LEU A 1 99 ? 2.393 22.082 26.690 1.00 74.81 99 LEU A O 1
ATOM 813 N N . LYS A 1 100 ? 0.915 23.731 27.089 1.00 75.31 100 LYS A N 1
ATOM 814 C CA . LYS A 1 100 ? 1.890 24.839 27.136 1.00 75.31 100 LYS A CA 1
ATOM 815 C C . LYS A 1 100 ? 2.379 25.168 28.556 1.00 75.31 100 LYS A C 1
ATOM 817 O O . LYS A 1 100 ? 3.262 26.016 28.679 1.00 75.31 100 LYS A O 1
ATOM 822 N N . LYS A 1 101 ? 1.803 24.556 29.597 1.00 54.09 101 LYS A N 1
ATOM 823 C CA . LYS A 1 101 ? 2.270 24.654 30.992 1.00 54.09 101 LYS A CA 1
ATOM 824 C C . LYS A 1 101 ? 3.295 23.572 31.305 1.00 54.09 101 LYS A C 1
ATOM 826 O O . LYS A 1 101 ? 4.217 23.892 32.084 1.00 54.09 101 LYS A O 1
#

Radius of gyration: 24.08 Å; chains: 1; bounding box: 56×49×80 Å

pLDDT: mean 79.93, std 17.86, range [36.97, 96.81]

Foldseek 3Di:
DDDDPPPPPVPPPVVPPQDADDPVRWDKDWDQDPVVQKTKIKTQDPVVVVVVVPDPPWDKDQDDAGPVRHGRMIITIHHPVRDDDDDPPPQDPVNVVVVVD

Secondary structure (DSSP, 8-state):
----------------------TTT--EEEEEETTTTEEEEEE--HHHHHHHHTSTT---EEEEE-TT--EEEEEEEEEGGG----------HHHHHHTT-

Sequence (101 aa):
MKAKINDKRVSDTTEREVFTYSEDEKETILNFDYRNKVWNVWTSVPTHITKLLKLKNNNFIVGTVTNTGAITSIKGTLRANQISFRNIIELSEERKEELKK